Protein AF-A0A7Y3BZ49-F1 (afdb_monomer_lite)

Sequence (173 aa):
MALGVVAVLLSFAFDGHTVTEGTRLVTAIVAVVHVGAGAVWGGGLLMLVHVLWRRHRMAVPVRALQLAIRFSVVAATALVVAGVAGLVLSVIIIDSLSDLWSTPWGRLMLAKVGVVAAAGVAGAYNHSVLIPQMLAAPDDPDLSSVFRRAVTLEGVAMGAIVIITALLVASAS

Foldseek 3Di:
DVVVLVVVLVVLLPPDDPPDDPCSVVLSVLSSQLVVLLCLLLVLLVVLLVVLVVCVVVVHQDPSLVVLQVSLVSNLVSLVSNVVSLVVNVVVPDPDPVCLPPPPLNVLVVVLVVLSVVLSVLSCCCNPPLSVVCVVPVPDVVSSVVSSVSSVVSNVSSVVSVVSVVVSVVRVD

pLDDT: mean 79.8, std 12.43, range [43.09, 92.56]

Radius of gyration: 18.55 Å; chains: 1; bounding box: 47×33×51 Å

Secondary structure (DSSP, 8-state):
-HHHHHHHHHHTTS-TT--SSTTHHHHHHHHHHHHHHHHHHHHHHHHHHHHHHHHHHTT---THHHHHHHHHHHHHHHHHHHHHHHHHHHHHH-S-TTHHHHSHHHHHHHHHHHHHHHHHHHHHHIIIIIHHHHHH-TT-HHHHHHHHHHHHHHHHHHHHHHHHHHHHHHH--

Structure (mmCIF, N/CA/C/O backbone):
data_AF-A0A7Y3BZ49-F1
#
_entry.id   AF-A0A7Y3BZ49-F1
#
loop_
_atom_site.group_PDB
_atom_site.id
_atom_site.type_symbol
_atom_site.label_atom_id
_atom_site.label_alt_id
_atom_site.label_comp_id
_atom_site.label_asym_id
_atom_site.label_entity_id
_atom_site.label_seq_id
_atom_site.pdbx_PDB_ins_code
_atom_site.Cartn_x
_atom_site.Cartn_y
_atom_site.Cartn_z
_atom_site.occupancy
_atom_site.B_iso_or_equiv
_atom_site.auth_seq_id
_atom_site.auth_comp_id
_atom_site.auth_asym_id
_atom_site.auth_atom_id
_atom_site.pdbx_PDB_model_num
ATOM 1 N N . MET A 1 1 ? 12.227 -20.132 9.021 1.00 50.59 1 MET A N 1
ATOM 2 C CA . MET A 1 1 ? 11.498 -19.000 8.401 1.00 50.59 1 MET A CA 1
ATOM 3 C C . MET A 1 1 ? 9.984 -19.241 8.356 1.00 50.59 1 MET A C 1
ATOM 5 O O . MET A 1 1 ? 9.259 -18.402 8.864 1.00 50.59 1 MET A O 1
ATOM 9 N N . ALA A 1 2 ? 9.496 -20.395 7.870 1.00 48.97 2 ALA A N 1
ATOM 10 C CA . ALA A 1 2 ? 8.055 -20.716 7.825 1.00 48.97 2 ALA A CA 1
ATOM 11 C C . ALA A 1 2 ? 7.353 -20.751 9.201 1.00 48.97 2 ALA A C 1
ATOM 13 O O . ALA A 1 2 ? 6.243 -20.249 9.332 1.00 48.97 2 ALA A O 1
ATOM 14 N N . LEU A 1 3 ? 8.023 -21.256 10.244 1.00 43.09 3 LEU A N 1
ATOM 15 C CA . LEU A 1 3 ? 7.469 -21.309 11.607 1.00 43.09 3 LEU A CA 1
ATOM 16 C C . LEU A 1 3 ? 7.177 -19.923 12.205 1.00 43.09 3 LEU A C 1
ATOM 18 O O . LEU A 1 3 ? 6.215 -19.781 12.946 1.00 43.09 3 LEU A O 1
ATOM 22 N N . GLY A 1 4 ? 7.959 -18.896 11.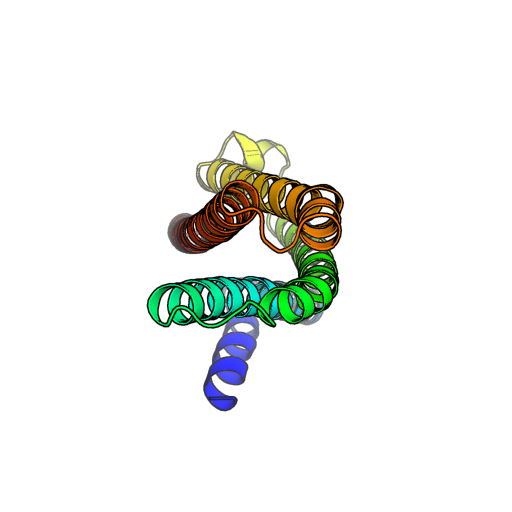852 1.00 48.62 4 GLY A N 1
ATOM 23 C CA . GLY A 1 4 ? 7.725 -17.523 12.315 1.00 48.62 4 GLY A CA 1
ATOM 24 C C . GLY A 1 4 ? 6.517 -16.874 11.638 1.00 48.62 4 GLY A C 1
ATOM 25 O O . GLY A 1 4 ? 5.737 -16.200 12.296 1.00 48.62 4 GLY A O 1
ATOM 26 N N . VAL A 1 5 ? 6.317 -17.140 10.342 1.00 58.59 5 VAL A N 1
ATOM 27 C CA . VAL A 1 5 ? 5.125 -16.690 9.602 1.00 58.59 5 VAL A CA 1
ATOM 28 C C . VAL A 1 5 ? 3.873 -17.361 10.162 1.00 58.59 5 VAL A C 1
ATOM 30 O O . VAL A 1 5 ? 2.890 -16.686 10.435 1.00 58.59 5 VAL A O 1
ATOM 33 N N . VAL A 1 6 ? 3.930 -18.672 10.407 1.00 58.66 6 VAL A N 1
ATOM 34 C CA . VAL A 1 6 ? 2.821 -19.416 11.020 1.00 58.66 6 VAL A CA 1
ATOM 35 C C . VAL A 1 6 ? 2.542 -18.922 12.440 1.00 58.66 6 VAL A C 1
ATOM 37 O O . VAL A 1 6 ? 1.386 -18.714 12.776 1.00 58.66 6 VAL A O 1
ATOM 40 N N . ALA A 1 7 ? 3.569 -18.658 13.253 1.00 56.75 7 ALA A N 1
ATOM 41 C CA . ALA A 1 7 ? 3.393 -18.137 14.609 1.00 56.75 7 ALA A CA 1
ATOM 42 C C . ALA A 1 7 ? 2.761 -16.733 14.635 1.00 56.75 7 ALA A C 1
ATOM 44 O O . ALA A 1 7 ? 1.869 -16.494 15.441 1.00 56.75 7 ALA A O 1
ATOM 45 N N . VAL A 1 8 ? 3.166 -15.831 13.730 1.00 63.84 8 VAL A N 1
ATOM 46 C CA . VAL A 1 8 ? 2.562 -14.491 13.596 1.00 63.84 8 VAL A CA 1
ATOM 47 C C . VAL A 1 8 ? 1.124 -14.578 13.085 1.00 63.84 8 VAL A C 1
ATOM 49 O O . VAL A 1 8 ? 0.255 -13.873 13.578 1.00 63.84 8 VAL A O 1
ATOM 52 N N . LEU A 1 9 ? 0.833 -15.456 12.123 1.00 62.28 9 LEU A N 1
ATOM 53 C CA . LEU A 1 9 ? -0.541 -15.650 11.649 1.00 62.28 9 LEU A CA 1
ATOM 54 C C . LEU A 1 9 ? -1.433 -16.270 12.733 1.00 62.28 9 LEU A C 1
ATOM 56 O O . LEU A 1 9 ? -2.586 -15.874 12.877 1.00 62.28 9 LEU A O 1
ATOM 60 N N . LEU A 1 10 ? -0.895 -17.201 13.526 1.00 57.34 10 LEU A N 1
ATOM 61 C CA . LEU A 1 10 ? -1.606 -17.806 14.648 1.00 57.34 10 LEU A CA 1
ATOM 62 C C . LEU A 1 10 ? -1.818 -16.822 15.799 1.00 57.34 10 LEU A C 1
ATOM 64 O O . LEU A 1 10 ? -2.861 -16.901 16.435 1.00 57.34 10 LEU A O 1
ATOM 68 N N . SER A 1 11 ? -0.910 -15.874 16.059 1.00 61.84 11 SER A N 1
ATOM 69 C CA . SER A 1 11 ? -1.094 -14.913 17.157 1.00 61.84 11 SER A CA 1
ATOM 70 C C . SER A 1 11 ? -2.335 -14.036 16.974 1.00 61.84 11 SER A C 1
ATOM 72 O O . SER A 1 11 ? -2.992 -13.717 17.958 1.00 61.84 11 SER A O 1
ATOM 74 N N . PHE A 1 12 ? -2.729 -13.728 15.731 1.00 56.91 12 PHE A N 1
ATOM 75 C CA . PHE A 1 12 ? -3.984 -13.016 15.442 1.00 56.91 12 PHE A CA 1
ATOM 76 C C . PHE A 1 12 ? -5.245 -13.839 15.748 1.00 56.91 12 PHE A C 1
ATOM 78 O O . PHE A 1 12 ? -6.303 -13.262 15.974 1.00 56.91 12 PHE A O 1
ATOM 85 N N . ALA A 1 13 ? -5.153 -15.172 15.807 1.00 56.03 13 ALA A N 1
ATOM 86 C CA . ALA A 1 13 ? -6.255 -16.013 16.281 1.00 56.03 13 ALA A CA 1
ATOM 87 C C . ALA A 1 13 ? -6.428 -15.956 17.814 1.00 56.03 13 ALA A C 1
ATOM 89 O O . ALA A 1 13 ? -7.475 -16.353 18.329 1.00 56.03 13 ALA A O 1
ATOM 90 N N . PHE A 1 14 ? -5.416 -15.465 18.540 1.00 53.38 14 PHE A N 1
ATOM 91 C CA . PHE A 1 14 ? -5.386 -15.401 20.004 1.00 53.38 14 PHE A CA 1
ATOM 92 C C . PHE A 1 14 ? -5.582 -13.989 20.576 1.00 53.38 14 PHE A C 1
ATOM 94 O O . PHE A 1 14 ? -5.568 -13.852 21.799 1.00 53.38 14 PHE A O 1
ATOM 101 N N . ASP A 1 15 ? -5.798 -12.962 19.745 1.00 55.88 15 ASP A N 1
ATOM 102 C CA . ASP A 1 15 ? -5.987 -11.592 20.233 1.00 55.88 15 ASP A CA 1
ATOM 103 C C . ASP A 1 15 ? -7.264 -11.476 21.098 1.00 55.88 15 ASP A C 1
ATOM 105 O O . ASP A 1 15 ? -8.341 -11.980 20.757 1.00 55.88 15 ASP A O 1
ATOM 109 N N . GLY A 1 16 ? -7.094 -10.929 22.302 1.00 44.03 16 GLY A N 1
ATOM 110 C CA . GLY A 1 16 ? -7.784 -11.366 23.524 1.00 44.03 16 GLY A CA 1
ATOM 111 C C . GLY A 1 16 ? -9.068 -10.635 23.928 1.00 44.03 16 GLY A C 1
ATOM 112 O O . GLY A 1 16 ? -9.487 -10.791 25.070 1.00 44.03 16 GLY A O 1
ATOM 113 N N . HIS A 1 17 ? -9.712 -9.859 23.051 1.00 45.97 17 HIS A N 1
ATOM 114 C CA . HIS A 1 17 ? -10.813 -8.960 23.458 1.00 45.97 17 HIS A CA 1
ATOM 115 C C . HIS A 1 17 ? -12.232 -9.354 22.994 1.00 45.97 17 HIS A C 1
ATOM 117 O O . HIS A 1 17 ? -13.193 -8.684 23.356 1.00 45.97 17 HIS A O 1
ATOM 123 N N . THR A 1 18 ? -12.420 -10.453 22.254 1.00 43.97 18 THR A N 1
ATOM 124 C CA . THR A 1 18 ? -13.740 -10.859 21.704 1.00 43.97 18 THR A CA 1
ATOM 125 C C . THR A 1 18 ? -14.224 -12.200 22.268 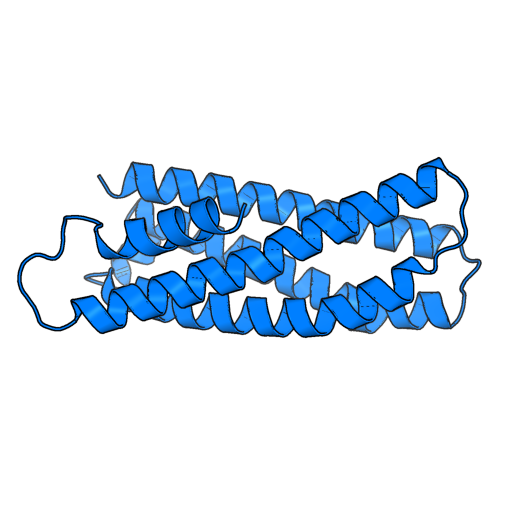1.00 43.97 18 THR A C 1
ATOM 127 O O . THR A 1 18 ? -14.396 -13.191 21.560 1.00 43.97 18 THR A O 1
ATOM 130 N N . VAL A 1 19 ? -14.401 -12.255 23.589 1.00 47.16 19 VAL A N 1
ATOM 131 C CA . VAL A 1 19 ? -14.590 -13.506 24.349 1.00 47.16 19 VAL A CA 1
ATOM 132 C C . VAL A 1 19 ? -16.002 -14.125 24.239 1.00 47.16 19 VAL A C 1
ATOM 134 O O . VAL A 1 19 ? -16.194 -15.211 24.776 1.00 47.16 19 VAL A O 1
ATOM 137 N N . THR A 1 20 ? -16.982 -13.560 23.514 1.00 44.78 20 THR A N 1
ATOM 138 C CA . THR A 1 20 ? -18.381 -14.036 23.676 1.00 44.78 20 THR A CA 1
ATOM 139 C C . THR A 1 20 ? -19.297 -14.284 22.469 1.00 44.78 20 THR A C 1
ATOM 141 O O . THR A 1 20 ? -20.382 -14.790 22.726 1.00 44.78 20 THR A O 1
ATOM 144 N N . GLU A 1 21 ? -18.939 -14.101 21.189 1.00 44.09 21 GLU A N 1
ATOM 145 C CA . GLU A 1 21 ? -19.872 -14.453 20.085 1.00 44.09 21 GLU A CA 1
ATOM 146 C C . GLU A 1 21 ? -19.213 -15.144 18.873 1.00 44.09 21 GLU A C 1
ATOM 148 O O . GLU A 1 21 ? -18.027 -14.970 18.596 1.00 44.09 21 GLU A O 1
ATOM 153 N N . GLY A 1 22 ? -19.985 -15.981 18.162 1.00 52.53 22 GLY A N 1
ATOM 154 C CA . GLY A 1 22 ? -19.567 -16.980 17.154 1.00 52.53 22 GLY A CA 1
ATOM 155 C C . GLY A 1 22 ? -18.796 -16.487 15.916 1.00 52.53 22 GLY A C 1
ATOM 156 O O . GLY A 1 22 ? -18.501 -17.274 15.018 1.00 52.53 22 GLY A O 1
ATOM 157 N N . THR A 1 23 ? -18.414 -15.216 15.868 1.00 62.31 23 THR A N 1
ATOM 158 C CA . THR A 1 23 ? -17.711 -14.544 14.765 1.00 62.31 23 THR A CA 1
ATOM 159 C C . THR A 1 23 ? -16.195 -14.807 14.757 1.00 62.31 23 THR A C 1
ATOM 161 O O . THR A 1 23 ? -15.522 -14.502 13.773 1.00 62.31 23 THR A O 1
ATOM 164 N N . ARG A 1 24 ? -15.636 -15.420 15.816 1.00 70.81 24 ARG A N 1
ATOM 165 C CA . ARG A 1 24 ? -14.180 -15.567 16.042 1.00 70.81 24 ARG A CA 1
ATOM 166 C C . ARG A 1 24 ? -13.429 -16.253 14.896 1.00 70.81 24 ARG A C 1
ATOM 168 O O . ARG A 1 24 ? -12.363 -15.789 14.502 1.00 70.81 24 ARG A O 1
ATOM 175 N N . LEU A 1 25 ? -13.984 -17.332 14.338 1.00 76.56 25 LEU A N 1
ATOM 176 C CA . LEU A 1 25 ? -13.338 -18.066 13.245 1.00 76.56 25 LEU A CA 1
ATOM 177 C C . LEU A 1 25 ? -13.321 -17.248 11.948 1.00 76.56 25 LEU A C 1
ATOM 179 O O . LEU A 1 25 ? -12.305 -17.214 11.261 1.00 76.56 25 LEU A O 1
ATOM 183 N N . VAL A 1 26 ? -14.422 -16.557 11.636 1.00 78.31 26 VAL A N 1
ATOM 184 C CA . VAL A 1 26 ? -14.522 -15.715 10.437 1.00 78.31 26 VAL A CA 1
ATOM 185 C C . VAL A 1 26 ? -13.554 -14.542 10.544 1.00 78.31 26 VAL A C 1
ATOM 187 O O . VAL A 1 26 ? -12.734 -14.356 9.649 1.00 78.31 26 VAL A O 1
ATOM 190 N N . THR A 1 27 ? -13.572 -13.806 11.657 1.00 80.75 27 THR A N 1
ATOM 191 C CA . THR A 1 27 ? -12.661 -12.675 11.879 1.00 80.75 27 THR A CA 1
ATOM 192 C C . THR A 1 27 ? -11.197 -13.115 11.835 1.00 80.75 27 THR A C 1
ATOM 194 O O . THR A 1 27 ? -10.391 -12.467 11.171 1.00 80.75 27 THR A O 1
ATOM 197 N N . ALA A 1 28 ? -10.849 -14.250 12.455 1.00 80.38 28 ALA A N 1
ATOM 198 C CA . ALA A 1 28 ? -9.488 -14.789 12.419 1.00 80.38 28 ALA A CA 1
ATOM 199 C C . ALA A 1 28 ? -9.046 -15.170 10.997 1.00 80.38 28 ALA A C 1
ATOM 201 O O . ALA A 1 28 ? -7.942 -14.821 10.582 1.00 80.38 28 ALA A O 1
ATOM 202 N N . ILE A 1 29 ? -9.907 -15.839 10.220 1.00 84.69 29 ILE A N 1
ATOM 203 C CA . ILE A 1 29 ? -9.610 -16.183 8.822 1.00 84.69 29 ILE A CA 1
ATOM 204 C C . ILE A 1 29 ? -9.404 -14.914 7.994 1.00 84.69 29 ILE A C 1
ATOM 206 O O . ILE A 1 29 ? -8.420 -14.818 7.262 1.00 84.69 29 ILE A O 1
ATOM 210 N N . VAL A 1 30 ? -10.288 -13.921 8.123 1.00 85.69 30 VAL A N 1
ATOM 211 C CA . VAL A 1 30 ? -10.173 -12.656 7.383 1.00 85.69 30 VAL A CA 1
ATOM 212 C C . VAL A 1 30 ? -8.899 -11.903 7.785 1.00 85.69 30 VAL A C 1
ATOM 214 O O . VAL A 1 30 ? -8.208 -11.379 6.912 1.00 85.69 30 VAL A O 1
ATOM 217 N N . ALA A 1 31 ? -8.524 -11.907 9.067 1.00 85.19 31 ALA A N 1
ATOM 218 C CA . ALA A 1 31 ? -7.267 -11.333 9.547 1.00 85.19 31 ALA A CA 1
ATOM 219 C C . ALA A 1 31 ? -6.043 -12.033 8.941 1.00 85.19 31 ALA A C 1
ATOM 221 O O . ALA A 1 31 ? -5.152 -11.369 8.408 1.00 85.19 31 ALA A O 1
ATOM 222 N N . VAL A 1 32 ? -6.024 -13.368 8.940 1.00 85.44 32 VAL A N 1
ATOM 223 C CA . VAL A 1 32 ? -4.957 -14.161 8.310 1.00 85.44 32 VAL A CA 1
ATOM 224 C C . VAL A 1 32 ? -4.865 -13.868 6.812 1.00 85.44 32 VAL A C 1
ATOM 226 O O . VAL A 1 32 ? -3.763 -13.685 6.296 1.00 85.44 32 VAL A O 1
ATOM 229 N N . VAL A 1 33 ? -5.999 -13.768 6.114 1.00 88.44 33 VAL A N 1
ATOM 230 C CA . VAL A 1 33 ? -6.046 -13.410 4.688 1.00 88.44 33 VAL A CA 1
ATOM 231 C C . VAL A 1 33 ? -5.511 -11.995 4.457 1.00 88.44 33 VAL A C 1
ATOM 233 O O . VAL A 1 33 ? -4.679 -11.807 3.571 1.00 88.44 33 VAL A O 1
ATOM 236 N N . HIS A 1 34 ? -5.926 -11.013 5.262 1.00 88.38 34 HIS A N 1
ATOM 237 C CA . HIS A 1 34 ? -5.451 -9.631 5.166 1.00 88.38 34 HIS A CA 1
ATOM 238 C C . HIS A 1 34 ? -3.931 -9.544 5.345 1.00 88.38 34 HIS A C 1
ATOM 240 O O . HIS A 1 34 ? -3.234 -8.977 4.502 1.00 88.38 34 HIS A O 1
ATOM 246 N N . VAL A 1 35 ? -3.409 -10.141 6.420 1.00 86.69 35 VAL A N 1
ATOM 247 C CA . VAL A 1 35 ? -1.977 -10.119 6.747 1.00 86.69 35 VAL A CA 1
ATOM 248 C C . VAL A 1 35 ? -1.170 -10.917 5.726 1.00 86.69 35 VAL A C 1
ATOM 250 O O . VAL A 1 35 ? -0.132 -10.446 5.269 1.00 86.69 35 VAL A O 1
ATOM 253 N N . GLY A 1 36 ? -1.649 -12.094 5.320 1.00 88.12 36 GLY A N 1
ATOM 254 C CA . GLY A 1 36 ? -0.998 -12.926 4.311 1.00 88.12 36 GLY A CA 1
ATOM 255 C C . GLY A 1 36 ? -0.902 -12.224 2.956 1.00 88.12 36 GLY A C 1
ATOM 256 O O . GLY A 1 36 ? 0.176 -12.165 2.365 1.00 88.12 36 GLY A O 1
ATOM 257 N N . ALA A 1 37 ? -1.997 -11.620 2.491 1.00 89.38 37 ALA A N 1
ATOM 258 C CA . ALA A 1 37 ? -2.005 -10.837 1.260 1.00 89.38 37 ALA A CA 1
ATOM 259 C C . ALA A 1 37 ? -1.106 -9.591 1.372 1.00 89.38 37 ALA A C 1
ATOM 261 O O . ALA A 1 37 ? -0.301 -9.326 0.478 1.00 89.38 37 ALA A O 1
ATOM 262 N N . GLY A 1 38 ? -1.155 -8.886 2.507 1.00 87.19 38 GLY A N 1
ATOM 263 C CA . GLY A 1 38 ? -0.259 -7.768 2.802 1.00 87.19 38 GLY A CA 1
ATOM 264 C C . GLY A 1 38 ? 1.221 -8.168 2.787 1.00 87.19 38 GLY A C 1
ATOM 265 O O . GLY A 1 38 ? 2.047 -7.435 2.247 1.00 87.19 38 GLY A O 1
ATOM 266 N N . ALA A 1 39 ? 1.563 -9.353 3.298 1.00 88.38 39 ALA A N 1
ATOM 267 C CA . ALA A 1 39 ? 2.925 -9.881 3.288 1.00 88.38 39 ALA A CA 1
ATOM 268 C C . ALA A 1 39 ? 3.408 -10.234 1.873 1.00 88.38 39 ALA A C 1
ATOM 270 O O . ALA A 1 39 ? 4.556 -9.944 1.534 1.00 88.38 39 ALA A O 1
ATOM 271 N N . VAL A 1 40 ? 2.547 -10.815 1.030 1.00 90.12 40 VAL A N 1
ATOM 272 C CA . VAL A 1 40 ? 2.865 -11.087 -0.384 1.00 90.12 40 VAL A CA 1
ATOM 273 C C . VAL A 1 40 ? 3.122 -9.782 -1.137 1.00 90.12 40 VAL A C 1
ATOM 275 O O . VAL A 1 40 ? 4.134 -9.658 -1.831 1.00 90.12 40 VAL A O 1
ATOM 278 N N . TRP A 1 41 ? 2.238 -8.796 -0.968 1.00 90.00 41 TRP A N 1
ATOM 279 C CA . TRP A 1 41 ? 2.367 -7.486 -1.599 1.00 90.00 41 TRP A CA 1
ATOM 280 C C . TRP A 1 41 ? 3.620 -6.738 -1.116 1.00 90.00 41 TRP A C 1
ATOM 282 O O . TRP A 1 41 ? 4.472 -6.362 -1.922 1.00 90.00 41 TRP A O 1
ATOM 292 N N . GLY A 1 42 ? 3.786 -6.579 0.199 1.00 86.56 42 GLY A N 1
ATOM 293 C CA . GLY A 1 42 ? 4.904 -5.839 0.780 1.00 86.56 42 GLY A CA 1
ATOM 294 C C . GLY A 1 42 ? 6.252 -6.528 0.610 1.00 86.56 42 GLY A C 1
ATOM 295 O O . GLY A 1 42 ? 7.223 -5.890 0.205 1.00 86.56 42 GLY A O 1
ATOM 296 N N . GLY A 1 43 ? 6.320 -7.839 0.844 1.00 86.44 43 GLY A N 1
ATOM 297 C CA . GLY A 1 43 ? 7.550 -8.612 0.688 1.00 86.44 43 GLY A CA 1
ATOM 298 C C . GLY A 1 43 ? 8.059 -8.606 -0.751 1.00 86.44 43 GLY A C 1
ATOM 299 O O . GLY A 1 43 ? 9.250 -8.399 -0.989 1.00 86.44 43 GLY A O 1
ATOM 300 N N . GLY A 1 44 ? 7.164 -8.767 -1.727 1.00 86.62 44 GLY A N 1
ATOM 301 C CA . GLY A 1 44 ? 7.556 -8.727 -3.130 1.00 86.62 44 GLY A CA 1
ATOM 302 C C . GLY A 1 44 ? 7.951 -7.328 -3.616 1.00 86.62 44 GLY A C 1
ATOM 303 O O . GLY A 1 44 ? 8.892 -7.209 -4.401 1.00 86.62 44 GLY A O 1
ATOM 304 N N . LEU A 1 45 ? 7.329 -6.264 -3.094 1.00 85.69 45 LEU A N 1
ATOM 305 C CA . LEU A 1 45 ? 7.731 -4.889 -3.399 1.00 85.69 45 LEU A CA 1
ATOM 306 C C . LEU A 1 45 ? 9.133 -4.582 -2.854 1.00 85.69 45 LEU A C 1
ATOM 308 O O . LEU A 1 45 ? 9.983 -4.069 -3.580 1.00 85.69 45 LEU A O 1
ATOM 312 N N . LEU A 1 46 ? 9.414 -4.963 -1.604 1.00 86.38 46 LEU A N 1
ATOM 313 C CA . LEU A 1 46 ? 10.743 -4.814 -1.000 1.00 86.38 46 LEU A CA 1
ATOM 314 C C . LEU A 1 46 ? 11.810 -5.613 -1.761 1.00 86.38 46 LEU A C 1
ATOM 316 O O . LEU A 1 46 ? 12.907 -5.110 -2.010 1.00 86.38 46 LEU A O 1
ATOM 320 N N . MET A 1 47 ? 11.478 -6.836 -2.182 1.00 85.75 47 MET A N 1
ATOM 321 C CA . MET A 1 47 ? 12.334 -7.659 -3.040 1.00 85.75 47 MET A CA 1
ATOM 322 C C . MET A 1 47 ? 12.613 -6.960 -4.379 1.00 85.75 47 MET A C 1
ATOM 324 O O . MET A 1 47 ? 13.763 -6.923 -4.822 1.00 85.75 47 MET A O 1
ATOM 328 N N . LEU A 1 48 ? 11.595 -6.368 -5.013 1.00 84.31 48 LEU A N 1
ATOM 329 C CA . LEU A 1 48 ? 11.741 -5.648 -6.277 1.00 84.31 48 LEU A CA 1
ATOM 330 C C . LEU A 1 48 ? 12.646 -4.418 -6.124 1.00 84.31 48 LEU A C 1
ATOM 332 O O . LEU A 1 48 ? 13.593 -4.267 -6.900 1.00 84.31 48 LEU A O 1
ATOM 336 N N . VAL A 1 49 ? 12.419 -3.593 -5.094 1.00 85.62 49 VAL A N 1
ATOM 337 C CA . VAL A 1 49 ? 13.289 -2.457 -4.739 1.00 85.62 49 VAL A CA 1
ATOM 338 C C . VAL A 1 49 ? 14.732 -2.939 -4.576 1.00 85.62 49 VAL A C 1
ATOM 340 O O . VAL A 1 49 ? 15.643 -2.402 -5.210 1.00 85.62 49 VAL A O 1
ATOM 343 N N . HIS A 1 50 ? 14.950 -3.988 -3.779 1.00 86.31 50 HIS A N 1
ATOM 344 C CA . HIS A 1 50 ? 16.280 -4.528 -3.510 1.00 86.31 50 HIS A CA 1
ATOM 345 C C . HIS A 1 50 ? 16.988 -5.005 -4.787 1.00 86.31 50 HIS A C 1
ATOM 347 O O . HIS A 1 50 ? 18.144 -4.648 -5.032 1.00 86.31 50 HIS A O 1
ATOM 353 N N . VAL A 1 51 ? 16.301 -5.781 -5.631 1.00 84.31 51 VAL A N 1
ATOM 354 C CA . VAL A 1 51 ? 16.862 -6.307 -6.884 1.00 84.31 51 VAL A CA 1
ATOM 355 C C . VAL A 1 51 ? 17.200 -5.179 -7.858 1.00 84.31 51 VAL A C 1
ATOM 357 O O . VAL A 1 51 ? 18.295 -5.191 -8.424 1.00 84.31 51 VAL A O 1
ATOM 360 N N . LEU A 1 52 ? 16.312 -4.194 -8.035 1.00 81.75 52 LEU A N 1
ATOM 361 C CA . LEU A 1 52 ? 16.547 -3.055 -8.929 1.00 81.75 52 LEU A CA 1
ATOM 362 C C . LEU A 1 52 ? 17.763 -2.236 -8.487 1.00 81.75 52 LEU A C 1
ATOM 364 O O . LEU A 1 52 ? 18.647 -1.955 -9.297 1.00 81.75 52 LEU A O 1
ATOM 368 N N . TRP A 1 53 ? 17.855 -1.913 -7.196 1.00 83.94 53 TRP A N 1
ATOM 369 C CA . TRP A 1 53 ? 18.988 -1.171 -6.644 1.00 83.94 53 TRP A CA 1
ATOM 370 C C . TRP A 1 53 ? 20.303 -1.945 -6.750 1.00 83.94 53 TRP A C 1
ATOM 372 O O . TRP A 1 53 ? 21.326 -1.380 -7.142 1.00 83.94 53 TRP A O 1
ATOM 382 N N . ARG A 1 54 ? 20.289 -3.250 -6.456 1.00 84.88 54 ARG A N 1
ATOM 383 C CA . ARG A 1 54 ? 21.481 -4.101 -6.549 1.00 84.88 54 ARG A CA 1
ATOM 384 C C . ARG A 1 54 ? 21.987 -4.230 -7.989 1.00 84.88 54 ARG A C 1
ATOM 386 O O . ARG A 1 54 ? 23.192 -4.177 -8.214 1.00 84.88 54 ARG A O 1
ATOM 393 N N . ARG A 1 55 ? 21.088 -4.391 -8.967 1.00 80.75 55 ARG A N 1
ATOM 394 C CA . ARG A 1 55 ? 21.447 -4.492 -10.395 1.00 80.75 55 ARG A CA 1
ATOM 395 C C . ARG A 1 55 ? 21.970 -3.173 -10.951 1.00 80.75 55 ARG A C 1
ATOM 397 O O . ARG A 1 55 ? 22.963 -3.199 -11.670 1.00 80.75 55 ARG A O 1
ATOM 404 N N . HIS A 1 56 ? 21.365 -2.050 -10.558 1.00 79.50 56 HIS A N 1
ATOM 405 C CA . HIS A 1 56 ? 21.838 -0.717 -10.930 1.00 79.50 56 HIS A CA 1
ATOM 406 C C . HIS A 1 56 ? 23.274 -0.471 -10.447 1.00 79.50 56 HIS A C 1
ATOM 408 O O . HIS A 1 56 ? 24.121 -0.070 -11.237 1.00 79.50 56 HIS A O 1
ATOM 414 N N . ARG A 1 57 ? 23.584 -0.811 -9.185 1.00 82.88 57 ARG A N 1
ATOM 415 C CA . ARG A 1 57 ? 24.951 -0.694 -8.640 1.00 82.88 57 ARG A CA 1
ATOM 416 C C . ARG A 1 57 ? 25.981 -1.579 -9.346 1.00 82.88 57 ARG A C 1
ATOM 418 O O . ARG A 1 57 ? 27.157 -1.249 -9.328 1.00 82.88 57 ARG A O 1
ATOM 425 N N . MET A 1 58 ? 25.555 -2.697 -9.933 1.00 81.75 58 MET A N 1
ATOM 426 C CA . MET A 1 58 ? 26.435 -3.627 -10.650 1.00 81.75 58 MET A CA 1
ATOM 427 C C . MET A 1 58 ? 26.469 -3.401 -12.170 1.00 81.75 58 MET A C 1
ATOM 429 O O . MET A 1 58 ? 27.072 -4.209 -12.867 1.00 81.75 58 MET A O 1
ATOM 433 N N . ALA A 1 59 ? 25.811 -2.356 -12.692 1.00 76.56 59 ALA A N 1
ATOM 434 C CA . ALA A 1 59 ? 25.713 -2.062 -14.128 1.00 76.56 59 ALA A CA 1
ATOM 435 C C . ALA A 1 59 ? 25.242 -3.257 -14.994 1.00 76.56 59 ALA A C 1
ATOM 437 O O . ALA A 1 59 ? 25.624 -3.391 -16.154 1.00 76.56 59 ALA A O 1
ATOM 438 N N . VAL A 1 60 ? 24.408 -4.148 -14.436 1.00 69.00 60 VAL A N 1
ATOM 439 C CA . VAL A 1 60 ? 23.906 -5.332 -15.155 1.00 69.00 60 VAL A CA 1
ATOM 440 C C . VAL A 1 60 ? 22.579 -5.004 -15.853 1.00 69.00 60 VAL A C 1
ATOM 442 O O . VAL A 1 60 ? 21.648 -4.577 -15.159 1.00 69.00 60 VAL A O 1
ATOM 445 N N . PRO A 1 61 ? 22.436 -5.268 -17.170 1.00 61.06 61 PRO A N 1
ATOM 446 C CA . PRO A 1 61 ? 21.209 -4.990 -17.914 1.00 61.06 61 PRO A CA 1
ATOM 447 C C . PRO A 1 61 ? 19.983 -5.736 -17.362 1.00 61.06 61 PRO A C 1
ATOM 449 O O . PRO A 1 61 ? 20.051 -6.842 -16.808 1.00 61.06 61 PRO A O 1
ATOM 452 N N . VAL A 1 62 ? 18.829 -5.078 -17.470 1.00 59.69 62 VAL A N 1
ATOM 453 C CA . VAL A 1 62 ? 17.668 -5.286 -16.601 1.00 59.69 62 VAL A CA 1
ATOM 454 C C . VAL A 1 62 ? 16.764 -6.421 -17.104 1.00 59.69 62 VAL A C 1
ATOM 456 O O . VAL A 1 62 ? 15.706 -6.198 -17.676 1.00 59.69 62 VAL A O 1
ATOM 459 N N . ARG A 1 63 ? 17.088 -7.675 -16.756 1.00 65.50 63 ARG A N 1
ATOM 460 C CA . ARG A 1 63 ? 16.073 -8.760 -16.720 1.00 65.50 63 ARG A CA 1
ATOM 461 C C . ARG A 1 63 ? 15.023 -8.563 -15.610 1.00 65.50 63 ARG A C 1
ATOM 463 O O . ARG A 1 63 ? 14.039 -9.296 -15.550 1.00 65.50 63 ARG A O 1
ATOM 470 N N . ALA A 1 64 ? 15.214 -7.580 -14.724 1.00 64.38 64 ALA A N 1
ATOM 471 C CA . ALA A 1 64 ? 14.291 -7.280 -13.629 1.00 64.38 64 ALA A CA 1
ATOM 472 C C . ALA A 1 64 ? 12.943 -6.710 -14.105 1.00 64.38 64 ALA A C 1
ATOM 474 O O . ALA A 1 64 ? 11.977 -6.787 -13.356 1.00 64.38 64 ALA A O 1
ATOM 475 N N . LEU A 1 65 ? 12.850 -6.212 -15.344 1.00 66.62 65 LEU A N 1
ATOM 476 C CA . LEU A 1 65 ? 11.597 -5.718 -15.919 1.00 66.62 65 LEU A CA 1
ATOM 477 C C . LEU A 1 65 ? 10.578 -6.853 -16.094 1.00 66.62 65 LEU A C 1
ATOM 479 O O . LEU A 1 65 ? 9.429 -6.720 -15.693 1.00 66.62 65 LEU A O 1
ATOM 483 N N . GLN A 1 66 ? 11.009 -8.019 -16.588 1.00 72.38 66 GLN A N 1
ATOM 484 C CA . GLN A 1 66 ? 10.133 -9.195 -16.688 1.00 72.38 66 GLN A CA 1
ATOM 485 C C . GLN A 1 66 ? 9.680 -9.702 -15.313 1.00 72.38 66 GLN A C 1
ATOM 487 O O . GLN A 1 66 ? 8.543 -10.150 -15.161 1.00 72.38 66 GLN A O 1
ATOM 492 N N . LEU A 1 67 ? 10.554 -9.617 -14.304 1.00 72.94 67 LEU A N 1
ATOM 493 C CA . LEU A 1 67 ? 10.193 -9.943 -12.925 1.00 72.94 67 LEU A CA 1
ATOM 494 C C . LEU A 1 67 ? 9.175 -8.938 -12.370 1.00 72.94 67 LEU A C 1
ATOM 496 O O . LEU A 1 67 ? 8.202 -9.360 -11.753 1.00 72.94 67 LEU A O 1
ATOM 500 N N . ALA A 1 68 ? 9.365 -7.643 -12.637 1.00 73.00 68 ALA A N 1
ATOM 501 C CA . ALA A 1 68 ? 8.435 -6.587 -12.251 1.00 73.00 68 ALA A CA 1
ATOM 502 C C . ALA A 1 68 ? 7.047 -6.807 -12.867 1.00 73.00 68 ALA A C 1
ATOM 504 O O . ALA A 1 68 ? 6.060 -6.757 -12.146 1.00 73.00 68 ALA A O 1
ATOM 505 N N . ILE A 1 69 ? 6.968 -7.154 -14.158 1.00 73.06 69 ILE A N 1
ATOM 506 C CA . ILE A 1 69 ? 5.701 -7.444 -14.854 1.00 73.06 69 ILE A CA 1
ATOM 507 C C . ILE A 1 69 ? 4.943 -8.588 -14.178 1.00 73.06 69 ILE A C 1
ATOM 509 O O . ILE A 1 69 ? 3.763 -8.451 -13.856 1.00 73.06 69 ILE A O 1
ATOM 513 N N . ARG A 1 70 ? 5.617 -9.723 -13.947 1.00 81.69 70 ARG A N 1
ATOM 514 C CA . ARG A 1 70 ? 4.992 -10.894 -13.310 1.00 81.69 70 ARG A CA 1
ATOM 515 C C . ARG A 1 70 ? 4.571 -10.588 -11.878 1.00 81.69 70 ARG A C 1
ATOM 517 O O . ARG A 1 70 ? 3.499 -11.005 -11.449 1.00 81.69 70 ARG A O 1
ATOM 524 N N . PHE A 1 71 ? 5.408 -9.852 -11.152 1.00 82.62 71 PHE A N 1
ATOM 525 C CA . PHE A 1 71 ? 5.108 -9.452 -9.790 1.00 82.62 71 PHE A CA 1
ATOM 526 C C . PHE A 1 71 ? 3.931 -8.472 -9.721 1.00 82.62 71 PHE A C 1
ATOM 528 O O . PHE A 1 71 ? 3.101 -8.640 -8.839 1.00 82.62 71 PHE A O 1
ATOM 535 N N . SER A 1 72 ? 3.786 -7.522 -10.653 1.00 79.75 72 SER A N 1
ATOM 536 C CA . SER A 1 72 ? 2.684 -6.546 -10.648 1.00 79.75 72 SER A CA 1
ATOM 537 C C . SER A 1 72 ? 1.300 -7.197 -10.623 1.00 79.75 72 SER A C 1
ATOM 539 O O . SER A 1 72 ? 0.430 -6.714 -9.907 1.00 79.75 72 SER A O 1
ATOM 541 N N . VAL A 1 73 ? 1.090 -8.308 -11.337 1.00 83.19 73 VAL A N 1
ATOM 542 C CA . VAL A 1 73 ? -0.205 -9.021 -11.326 1.00 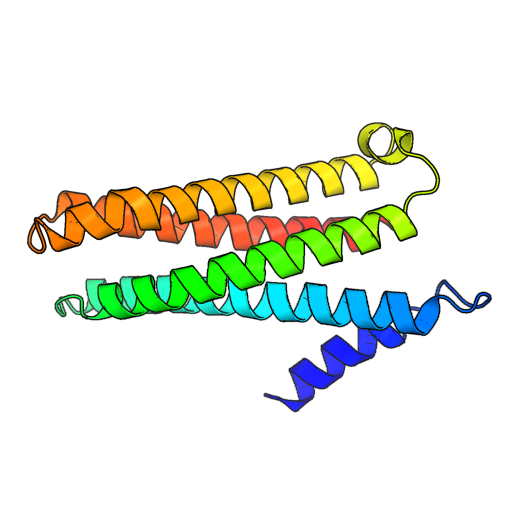83.19 73 VAL A CA 1
ATOM 543 C C . VAL A 1 73 ? -0.480 -9.651 -9.957 1.00 83.19 73 VAL A C 1
ATOM 545 O O . VAL A 1 73 ? -1.579 -9.522 -9.411 1.00 83.19 73 VAL A O 1
ATOM 548 N N . VAL A 1 74 ? 0.533 -10.297 -9.371 1.00 87.38 74 VAL A N 1
ATOM 549 C CA . VAL A 1 74 ? 0.443 -10.892 -8.027 1.00 87.38 74 VAL A CA 1
ATOM 550 C C . VAL A 1 74 ? 0.236 -9.803 -6.975 1.00 87.38 74 VAL A C 1
ATOM 552 O O . VAL A 1 74 ? -0.620 -9.943 -6.108 1.00 87.38 74 VAL A O 1
ATOM 555 N N . ALA A 1 75 ? 0.973 -8.700 -7.085 1.00 85.06 75 ALA A N 1
ATOM 556 C CA . ALA A 1 75 ? 0.891 -7.538 -6.216 1.00 85.06 75 ALA A CA 1
ATOM 557 C C . ALA A 1 75 ? -0.492 -6.882 -6.274 1.00 85.06 75 ALA A C 1
ATOM 559 O O . ALA A 1 75 ? -1.062 -6.605 -5.227 1.00 85.06 75 ALA A O 1
ATOM 560 N N . ALA A 1 76 ? -1.053 -6.686 -7.471 1.00 85.06 76 ALA A N 1
ATOM 561 C CA . ALA A 1 76 ? -2.390 -6.127 -7.649 1.00 85.06 76 ALA A CA 1
ATOM 562 C C . ALA A 1 76 ? -3.463 -7.037 -7.037 1.00 85.06 76 ALA A C 1
ATOM 564 O O . ALA A 1 76 ? -4.319 -6.570 -6.290 1.00 85.06 76 ALA A O 1
ATOM 565 N N . THR A 1 77 ? -3.374 -8.346 -7.285 1.00 88.69 77 THR A N 1
ATOM 566 C CA . THR A 1 77 ? -4.305 -9.324 -6.702 1.00 88.69 77 THR A CA 1
ATOM 567 C C . THR A 1 77 ? -4.205 -9.332 -5.176 1.00 88.69 77 THR A C 1
ATOM 569 O O . THR A 1 77 ? -5.218 -9.255 -4.485 1.00 88.69 77 THR A O 1
ATOM 572 N N . ALA A 1 78 ? -2.984 -9.363 -4.636 1.00 90.75 78 ALA A N 1
ATOM 573 C CA . ALA A 1 78 ? -2.735 -9.322 -3.200 1.00 90.75 78 ALA A CA 1
ATOM 574 C C . ALA A 1 78 ? -3.234 -8.014 -2.565 1.00 90.75 78 ALA A C 1
ATOM 576 O O . ALA A 1 78 ? -3.843 -8.047 -1.501 1.00 90.75 78 ALA A O 1
ATOM 577 N N . LEU A 1 79 ? -3.046 -6.874 -3.233 1.00 89.00 79 LEU A N 1
ATOM 578 C CA . LEU A 1 79 ? -3.545 -5.578 -2.781 1.00 89.00 79 LEU A CA 1
ATOM 579 C C . LEU A 1 79 ? -5.076 -5.553 -2.706 1.00 89.00 79 LEU A C 1
ATOM 581 O O . LEU A 1 79 ? -5.625 -5.086 -1.711 1.00 89.00 79 LEU A O 1
ATOM 585 N N . VAL A 1 80 ? -5.767 -6.094 -3.716 1.00 90.50 80 VAL A N 1
ATOM 586 C CA . VAL A 1 80 ? -7.236 -6.198 -3.721 1.00 90.50 80 VAL A CA 1
ATOM 587 C C . VAL A 1 80 ? -7.719 -7.104 -2.590 1.00 90.50 80 VAL A C 1
ATOM 589 O O . VAL A 1 80 ? -8.596 -6.707 -1.826 1.00 90.50 80 VAL A O 1
ATOM 592 N N . VAL A 1 81 ? -7.121 -8.289 -2.432 1.00 92.12 81 VAL A N 1
ATOM 593 C CA . VAL A 1 81 ? -7.476 -9.229 -1.355 1.00 92.12 81 VAL A CA 1
ATOM 594 C C . VAL A 1 81 ? -7.243 -8.599 0.020 1.00 92.12 81 VAL A C 1
ATOM 596 O O . VAL A 1 81 ? -8.125 -8.657 0.877 1.00 92.12 81 VAL A O 1
ATOM 599 N N . ALA A 1 82 ? -6.097 -7.945 0.224 1.00 90.12 82 ALA A N 1
ATOM 600 C CA . ALA A 1 82 ? -5.795 -7.231 1.459 1.00 90.12 82 ALA A CA 1
ATOM 601 C C . ALA A 1 82 ? -6.790 -6.089 1.705 1.00 90.12 82 ALA A C 1
ATOM 603 O O . ALA A 1 82 ? -7.278 -5.944 2.823 1.00 90.12 82 ALA A O 1
ATOM 604 N N . GLY A 1 83 ? -7.129 -5.306 0.679 1.00 88.19 83 GLY A N 1
ATOM 605 C CA . GLY A 1 83 ? -8.087 -4.207 0.775 1.00 88.19 83 GLY A CA 1
ATOM 606 C C . GLY A 1 83 ? -9.481 -4.678 1.185 1.00 88.19 83 GLY A C 1
ATOM 607 O O . GLY A 1 83 ? -10.043 -4.156 2.145 1.00 88.19 83 GLY A O 1
ATOM 608 N N . VAL A 1 84 ? -10.009 -5.713 0.524 1.00 90.25 84 VAL A N 1
ATOM 609 C CA . VAL A 1 84 ? -11.325 -6.290 0.846 1.00 90.25 84 VAL A CA 1
ATOM 610 C C . VAL A 1 84 ? -11.333 -6.880 2.254 1.00 90.25 84 VAL A C 1
ATOM 612 O O . VAL A 1 84 ? -12.221 -6.567 3.043 1.00 90.25 84 VAL A O 1
ATOM 615 N N . ALA A 1 85 ? -10.325 -7.681 2.608 1.00 87.75 85 ALA A N 1
ATOM 616 C CA . ALA A 1 85 ? -10.232 -8.261 3.945 1.00 87.75 85 ALA A CA 1
ATOM 617 C C . ALA A 1 85 ? -10.098 -7.176 5.033 1.00 87.75 85 ALA A C 1
ATOM 619 O O . ALA A 1 85 ? -10.744 -7.257 6.073 1.00 87.75 85 ALA A O 1
ATOM 620 N N . GLY A 1 86 ? -9.324 -6.118 4.773 1.00 86.31 86 GLY A N 1
ATOM 621 C CA . GLY A 1 86 ? -9.160 -4.985 5.687 1.00 86.31 86 GLY A CA 1
ATOM 622 C C . GLY A 1 86 ? -10.435 -4.159 5.864 1.00 86.31 86 GLY A C 1
ATOM 623 O O . GLY A 1 86 ? -10.714 -3.694 6.970 1.00 86.31 86 GLY A O 1
ATOM 624 N N . LEU A 1 87 ? -11.237 -4.017 4.805 1.00 87.06 87 LEU A N 1
ATOM 625 C CA . LEU A 1 87 ? -12.551 -3.382 4.880 1.00 87.06 87 LEU A CA 1
ATOM 626 C C . LEU A 1 87 ? -13.507 -4.202 5.750 1.00 87.06 87 LEU A C 1
ATOM 628 O O . LEU A 1 87 ? -14.140 -3.645 6.641 1.00 87.06 87 LEU A O 1
ATOM 632 N N . VAL A 1 88 ? -13.565 -5.520 5.537 1.00 86.44 88 VAL A N 1
ATOM 633 C CA . VAL A 1 88 ? -14.394 -6.425 6.348 1.00 86.44 88 VAL A CA 1
ATOM 634 C C . VAL A 1 88 ? -14.000 -6.341 7.824 1.00 86.44 88 VAL A C 1
ATOM 636 O O . VAL A 1 88 ? -14.871 -6.174 8.670 1.00 86.44 88 VAL A O 1
ATOM 639 N N . LEU A 1 89 ? -12.700 -6.375 8.139 1.00 84.19 89 LEU A N 1
ATOM 640 C CA . LEU A 1 89 ? -12.220 -6.225 9.519 1.00 84.19 89 LEU A CA 1
ATOM 641 C C . LEU A 1 89 ? -12.597 -4.865 10.110 1.00 84.19 89 LEU A C 1
ATOM 643 O O . LEU A 1 89 ? -13.067 -4.813 11.239 1.00 84.19 89 LEU A O 1
ATOM 647 N N . SER A 1 90 ? -12.443 -3.777 9.350 1.00 82.31 90 SER A N 1
ATOM 648 C CA . SER A 1 90 ? -12.838 -2.438 9.803 1.00 82.31 90 SER A CA 1
ATOM 649 C C . SER A 1 90 ? -14.326 -2.369 10.146 1.00 82.31 90 SER A C 1
ATOM 651 O O . SER A 1 90 ? -14.671 -1.840 11.192 1.00 82.31 90 SER A O 1
ATOM 653 N N . VAL A 1 91 ? -15.197 -2.940 9.306 1.00 83.75 91 VAL A N 1
ATOM 654 C CA . VAL A 1 91 ? -16.654 -2.965 9.535 1.00 83.75 91 VAL A CA 1
ATOM 655 C C . VAL A 1 91 ? -17.026 -3.790 10.768 1.00 83.75 91 VAL A C 1
ATOM 657 O O . VAL A 1 91 ? -17.970 -3.437 11.459 1.00 83.75 91 VAL A O 1
ATOM 660 N N . ILE A 1 92 ? -16.287 -4.864 11.056 1.00 82.31 92 ILE A N 1
ATOM 661 C CA . ILE A 1 92 ? -16.498 -5.681 12.261 1.00 82.31 92 ILE A CA 1
ATOM 662 C C . ILE A 1 92 ? -16.070 -4.931 13.533 1.00 82.31 92 ILE A C 1
ATOM 664 O O . ILE A 1 92 ? -16.624 -5.187 14.596 1.00 82.31 92 ILE A O 1
ATOM 668 N N . ILE A 1 93 ? -15.070 -4.047 13.438 1.00 77.31 93 ILE A N 1
ATOM 669 C CA . ILE A 1 93 ? -14.462 -3.369 14.594 1.00 77.31 93 ILE A CA 1
ATOM 670 C C . ILE A 1 93 ? -15.174 -2.058 14.954 1.00 77.31 93 ILE A C 1
ATOM 672 O O . ILE A 1 93 ? -15.189 -1.696 16.125 1.00 77.31 93 ILE A O 1
ATOM 676 N N . ILE A 1 94 ? -15.712 -1.316 13.980 1.00 79.62 94 ILE A N 1
ATOM 677 C CA . ILE A 1 94 ? -16.336 -0.012 14.251 1.00 79.62 94 ILE A CA 1
ATOM 678 C C . ILE A 1 94 ? -17.751 -0.162 14.819 1.00 79.62 94 ILE A C 1
ATOM 680 O O . ILE A 1 94 ? -18.584 -0.859 14.243 1.00 79.62 94 ILE A O 1
ATOM 684 N N . ASP A 1 95 ? -18.046 0.573 15.891 1.00 80.25 95 ASP A N 1
ATOM 685 C CA . ASP A 1 95 ? -19.400 0.665 16.448 1.00 80.25 95 ASP A CA 1
ATOM 686 C C . ASP A 1 95 ? -20.278 1.630 15.635 1.00 80.25 95 ASP A C 1
ATOM 688 O O . ASP A 1 95 ? -21.478 1.414 15.455 1.00 80.25 95 ASP A O 1
ATOM 692 N N . SER A 1 96 ? -19.681 2.704 15.103 1.00 83.56 96 SER A N 1
ATOM 693 C CA . SER A 1 96 ? -20.365 3.680 14.259 1.00 83.56 96 SER A CA 1
ATOM 694 C C . SER A 1 96 ? -19.481 4.192 13.119 1.00 83.56 96 SER A C 1
ATOM 696 O O . SER A 1 96 ? -18.261 4.302 13.236 1.00 83.56 96 SER A O 1
ATOM 698 N N . LEU A 1 97 ? -20.094 4.592 11.996 1.00 83.31 97 LEU A N 1
ATOM 699 C CA . LEU A 1 97 ? -19.351 5.229 10.898 1.00 83.31 97 LEU A CA 1
ATOM 700 C C . LEU A 1 97 ? -18.688 6.538 11.337 1.00 83.31 97 LEU A C 1
ATOM 702 O O . LEU A 1 97 ? -17.616 6.866 10.831 1.00 83.31 97 LEU A O 1
ATOM 706 N N . SER A 1 98 ? -19.286 7.256 12.295 1.00 84.44 98 SER A N 1
ATOM 707 C CA . SER A 1 98 ? -18.706 8.486 12.834 1.00 84.44 98 SER A CA 1
ATOM 708 C C . SER A 1 98 ? -17.338 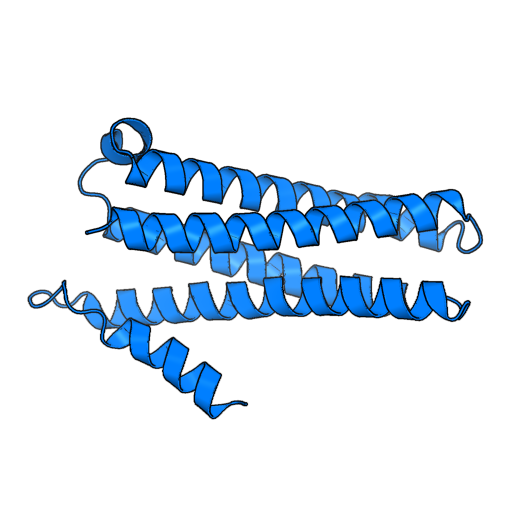8.288 13.460 1.00 84.44 98 SER A C 1
ATOM 710 O O . SER A 1 98 ? -16.517 9.205 13.397 1.00 84.44 98 SER A O 1
ATOM 712 N N . ASP A 1 99 ? -17.053 7.091 13.969 1.00 83.69 99 ASP A N 1
ATOM 713 C CA . ASP A 1 99 ? -15.781 6.794 14.618 1.00 83.69 99 ASP A CA 1
ATOM 714 C C . ASP A 1 99 ? -14.599 6.875 13.654 1.00 83.69 99 ASP A C 1
ATOM 716 O O . ASP A 1 99 ? -13.481 7.158 14.086 1.00 83.69 99 ASP A O 1
ATOM 720 N N . LEU A 1 100 ? -14.839 6.744 12.343 1.00 83.25 100 LEU A N 1
ATOM 721 C CA . LEU A 1 100 ? -13.811 6.892 11.312 1.00 83.25 100 LEU A CA 1
ATOM 722 C C . LEU A 1 100 ? -13.220 8.306 11.251 1.00 83.25 100 LEU A C 1
ATOM 724 O O . LEU A 1 100 ? -12.056 8.457 10.888 1.00 83.25 100 LEU A O 1
ATOM 728 N N . TRP A 1 101 ? -13.979 9.344 11.605 1.00 88.75 101 TRP A N 1
ATOM 729 C CA . TRP A 1 101 ? -13.492 10.729 11.563 1.00 88.75 101 TRP A CA 1
ATOM 730 C C . TRP A 1 101 ? -13.455 11.415 12.929 1.00 88.75 101 TRP A C 1
ATOM 732 O O . TRP A 1 101 ? -12.695 12.371 13.102 1.00 88.75 101 TRP A O 1
ATOM 742 N N . SER A 1 102 ? -14.234 10.942 13.904 1.00 85.94 102 SER A N 1
ATOM 743 C CA . SER A 1 102 ? -14.280 11.516 15.252 1.00 85.94 102 SER A CA 1
ATOM 744 C C . SER A 1 102 ? -13.136 11.023 16.145 1.00 85.94 102 SER A C 1
ATOM 746 O O . SER A 1 102 ? -12.669 11.777 17.003 1.00 85.94 102 SER A O 1
ATOM 748 N N . THR A 1 103 ? -12.636 9.799 15.931 1.00 88.12 103 THR A N 1
ATOM 749 C CA . THR A 1 103 ? -11.642 9.176 16.817 1.00 88.12 103 THR A CA 1
ATOM 750 C C . THR A 1 103 ? -10.211 9.257 16.266 1.00 88.12 103 THR A C 1
ATOM 752 O O . THR A 1 103 ? -9.995 9.294 15.048 1.00 88.12 103 THR A O 1
ATOM 755 N N . PRO A 1 104 ? -9.182 9.257 17.138 1.00 86.38 104 PRO A N 1
ATOM 756 C CA . PRO A 1 104 ? -7.793 9.097 16.711 1.00 86.38 104 PRO A CA 1
ATOM 757 C C . PRO A 1 104 ? -7.564 7.819 15.891 1.00 86.38 104 PRO A C 1
ATOM 759 O O . PRO A 1 104 ? -6.892 7.882 14.861 1.00 86.38 104 PRO A O 1
ATOM 762 N N . TRP A 1 105 ? -8.170 6.703 16.310 1.00 86.06 105 TRP A N 1
ATOM 763 C CA . TRP A 1 105 ? -8.099 5.413 15.619 1.00 86.06 105 TRP A CA 1
ATOM 764 C C . TRP A 1 105 ? -8.651 5.507 14.191 1.00 86.06 105 TRP A C 1
ATOM 766 O O . TRP A 1 105 ? -7.973 5.138 13.232 1.00 86.06 105 TRP A O 1
ATOM 776 N N . GLY A 1 106 ? -9.833 6.105 14.026 1.00 85.81 106 GLY A N 1
ATOM 777 C CA . GLY A 1 106 ? -10.470 6.288 12.725 1.00 85.81 106 GLY A CA 1
ATOM 778 C C . GLY A 1 106 ? -9.627 7.122 11.765 1.00 85.81 106 GLY A C 1
ATOM 779 O O . GLY A 1 106 ? -9.408 6.730 10.618 1.00 85.81 106 GLY A O 1
ATOM 780 N N . ARG A 1 107 ? -9.053 8.232 12.249 1.00 90.19 107 ARG A N 1
ATOM 781 C CA . ARG A 1 107 ? -8.172 9.085 11.434 1.00 90.19 107 ARG A CA 1
ATOM 782 C C . ARG A 1 107 ? -6.908 8.354 10.979 1.00 90.19 107 ARG A C 1
ATOM 784 O O . ARG A 1 107 ? -6.495 8.523 9.832 1.00 90.19 107 ARG A O 1
ATOM 791 N N . LEU A 1 108 ? -6.305 7.532 11.841 1.00 88.81 108 LEU A N 1
ATOM 792 C CA . LEU A 1 108 ? -5.164 6.689 11.466 1.00 88.81 108 LEU A CA 1
ATOM 793 C C . LEU A 1 108 ? -5.564 5.618 10.442 1.00 88.81 108 LEU A C 1
ATOM 795 O O . LEU A 1 108 ? -4.811 5.359 9.503 1.00 88.81 108 LEU A O 1
ATOM 799 N N . MET A 1 109 ? -6.758 5.035 10.573 1.00 86.00 109 MET A N 1
ATOM 800 C CA . MET A 1 109 ? -7.284 4.068 9.610 1.00 86.00 109 MET A CA 1
ATOM 801 C C . MET A 1 109 ? -7.494 4.720 8.237 1.00 86.00 109 MET A C 1
ATOM 803 O O . MET A 1 109 ? -7.021 4.196 7.228 1.00 86.00 109 MET A O 1
ATOM 807 N N . LEU A 1 110 ? -8.111 5.905 8.190 1.00 90.12 110 LEU A N 1
ATOM 808 C CA . LEU A 1 110 ? -8.270 6.680 6.956 1.00 90.12 110 LEU A CA 1
ATOM 809 C C . LEU A 1 110 ? -6.917 7.043 6.334 1.00 90.12 110 LEU A C 1
ATOM 811 O O . LEU A 1 110 ? -6.746 6.905 5.122 1.00 90.12 110 LEU A O 1
ATOM 815 N N . ALA A 1 111 ? -5.935 7.443 7.147 1.00 91.62 111 ALA A N 1
ATOM 816 C CA . ALA A 1 111 ? -4.581 7.704 6.667 1.00 91.62 111 ALA A CA 1
ATOM 817 C C . ALA A 1 111 ? -3.951 6.447 6.044 1.00 91.62 111 ALA A C 1
ATOM 819 O O . ALA A 1 111 ? -3.409 6.517 4.940 1.00 91.62 111 ALA A O 1
ATOM 820 N N . LYS A 1 112 ? -4.074 5.282 6.696 1.00 88.00 112 LYS A N 1
ATOM 821 C CA . LYS A 1 112 ? -3.596 3.998 6.158 1.00 88.00 112 LYS A CA 1
ATOM 822 C C . LYS A 1 112 ? -4.244 3.685 4.812 1.00 88.00 112 LYS A C 1
ATOM 824 O O . LYS A 1 112 ? -3.532 3.371 3.861 1.00 88.00 112 LYS A O 1
ATOM 829 N N . VAL A 1 113 ? -5.569 3.804 4.715 1.00 90.75 113 VAL A N 1
ATOM 830 C CA . VAL A 1 113 ? -6.316 3.566 3.469 1.00 90.75 113 VAL A CA 1
ATOM 831 C C . VAL A 1 113 ? -5.866 4.527 2.369 1.00 90.75 113 VAL A C 1
ATOM 833 O O . VAL A 1 113 ? -5.626 4.089 1.246 1.00 90.75 113 VAL A O 1
ATOM 836 N N . GLY A 1 114 ? -5.668 5.808 2.688 1.00 92.56 114 GLY A N 1
ATOM 837 C CA . GLY A 1 114 ? -5.161 6.802 1.742 1.00 92.56 114 GLY A CA 1
ATOM 838 C C . GLY A 1 114 ? -3.776 6.451 1.188 1.00 92.56 114 GLY A C 1
ATOM 839 O O . GLY A 1 114 ? -3.566 6.512 -0.023 1.00 92.56 114 GLY A O 1
ATOM 840 N N . VAL A 1 115 ? -2.843 6.013 2.041 1.00 91.69 115 VAL A N 1
ATOM 841 C CA . VAL A 1 115 ? -1.499 5.590 1.602 1.00 91.69 115 VAL A CA 1
ATOM 842 C C . VAL A 1 115 ? -1.563 4.320 0.747 1.00 91.69 115 VAL A C 1
ATOM 844 O O . VAL A 1 115 ? -0.896 4.244 -0.284 1.00 91.69 115 VAL A O 1
ATOM 847 N N . VAL A 1 116 ? -2.388 3.339 1.129 1.00 88.94 116 VAL A N 1
ATOM 848 C CA . VAL A 1 116 ? -2.606 2.107 0.348 1.00 88.94 116 VAL A CA 1
ATOM 849 C C . VAL A 1 116 ? -3.181 2.431 -1.034 1.00 88.94 116 VAL A C 1
ATOM 851 O O . VAL A 1 116 ? -2.693 1.912 -2.037 1.00 88.94 116 VAL A O 1
ATOM 854 N N . ALA A 1 117 ? -4.172 3.323 -1.108 1.00 90.06 117 ALA A N 1
ATOM 855 C CA . ALA A 1 117 ? -4.768 3.756 -2.368 1.00 90.06 117 ALA A CA 1
ATOM 856 C C . ALA A 1 117 ? -3.750 4.481 -3.261 1.00 90.06 117 ALA A C 1
ATOM 858 O O . ALA A 1 117 ? -3.637 4.165 -4.444 1.00 90.06 117 ALA A O 1
ATOM 859 N N . ALA A 1 118 ? -2.956 5.396 -2.694 1.00 91.31 118 ALA A N 1
ATOM 860 C CA . ALA A 1 118 ? -1.898 6.092 -3.423 1.00 91.31 118 ALA A CA 1
ATOM 861 C C . ALA A 1 118 ? -0.844 5.119 -3.977 1.00 91.31 118 ALA A C 1
ATOM 863 O O . ALA A 1 118 ? -0.453 5.231 -5.140 1.00 91.31 118 ALA A O 1
ATOM 864 N N . ALA A 1 119 ? -0.429 4.127 -3.182 1.00 88.75 119 ALA A N 1
ATOM 865 C CA . ALA A 1 119 ? 0.486 3.080 -3.629 1.00 88.75 119 ALA A CA 1
ATOM 866 C C . ALA A 1 119 ? -0.129 2.211 -4.741 1.00 88.75 119 ALA A C 1
ATOM 868 O O . ALA A 1 119 ? 0.557 1.869 -5.700 1.00 88.75 119 ALA A O 1
ATOM 869 N N . GLY A 1 120 ? -1.426 1.898 -4.657 1.00 87.69 120 GLY A N 1
ATOM 870 C CA . GLY A 1 120 ? -2.151 1.174 -5.703 1.00 87.69 120 GLY A CA 1
ATOM 871 C C . GLY A 1 120 ? -2.214 1.937 -7.028 1.00 87.69 120 GLY A C 1
ATOM 872 O O . GLY A 1 120 ? -1.945 1.361 -8.081 1.00 87.69 120 GLY A O 1
ATOM 873 N N . VAL A 1 121 ? -2.505 3.242 -6.982 1.00 90.62 121 VAL A N 1
ATOM 874 C CA . VAL A 1 121 ? -2.508 4.117 -8.168 1.00 90.62 121 VAL A CA 1
ATOM 875 C C . VAL A 1 121 ? -1.111 4.217 -8.778 1.00 90.62 121 VAL A C 1
ATOM 877 O O . VAL A 1 121 ? -0.968 4.080 -9.993 1.00 90.62 121 VAL A O 1
ATOM 880 N N . ALA A 1 122 ? -0.077 4.399 -7.953 1.00 87.94 122 ALA A N 1
ATOM 881 C CA . ALA A 1 122 ? 1.309 4.409 -8.414 1.00 87.94 122 ALA A CA 1
ATOM 882 C C . ALA A 1 122 ? 1.686 3.082 -9.096 1.00 87.94 122 ALA A C 1
ATOM 884 O O . ALA A 1 122 ? 2.212 3.097 -10.209 1.00 87.94 122 ALA A O 1
ATOM 885 N N . GLY A 1 123 ? 1.318 1.945 -8.498 1.00 86.56 123 GLY A N 1
ATOM 886 C CA . GLY A 1 123 ? 1.574 0.620 -9.063 1.00 86.56 123 GLY A CA 1
ATOM 887 C C . GLY A 1 123 ? 0.853 0.392 -10.388 1.00 86.56 123 GLY A C 1
ATOM 888 O O . GLY A 1 123 ? 1.445 -0.124 -11.340 1.00 86.56 123 GLY A O 1
ATOM 889 N N . ALA A 1 124 ? -0.404 0.829 -10.487 1.00 87.75 124 ALA A N 1
ATOM 890 C CA . ALA A 1 124 ? -1.183 0.758 -11.718 1.00 87.75 124 ALA A CA 1
ATOM 891 C C . ALA A 1 124 ? -0.577 1.633 -12.826 1.00 87.75 124 ALA A C 1
ATOM 893 O O . ALA A 1 124 ? -0.461 1.180 -13.967 1.00 87.75 124 ALA A O 1
ATOM 894 N N . TYR A 1 125 ? -0.132 2.849 -12.493 1.00 88.62 125 TYR A N 1
ATOM 895 C CA . TYR A 1 125 ? 0.560 3.741 -13.425 1.00 88.62 125 TYR A CA 1
ATOM 896 C C . TYR A 1 125 ? 1.890 3.141 -13.897 1.00 88.62 125 TYR A C 1
ATOM 898 O O . TYR A 1 125 ? 2.164 3.089 -15.096 1.00 88.62 125 TYR A O 1
ATOM 906 N N . ASN A 1 126 ? 2.687 2.604 -12.972 1.00 86.81 126 ASN A N 1
ATOM 907 C CA . ASN A 1 126 ? 3.947 1.941 -13.289 1.00 86.81 126 ASN A CA 1
ATOM 908 C C . ASN A 1 126 ? 3.725 0.772 -14.258 1.00 86.81 126 ASN A C 1
ATOM 910 O O . ASN A 1 126 ? 4.435 0.655 -15.256 1.00 86.81 126 ASN A O 1
ATOM 914 N N . HIS A 1 127 ? 2.707 -0.054 -14.006 1.00 85.50 127 HIS A N 1
ATOM 915 C CA . HIS A 1 127 ? 2.389 -1.203 -14.849 1.00 85.50 127 HIS A CA 1
ATOM 916 C C . HIS A 1 127 ? 1.824 -0.824 -16.222 1.00 85.50 127 HIS A C 1
ATOM 918 O O . HIS A 1 127 ? 2.199 -1.427 -17.223 1.00 85.50 127 HIS A O 1
ATOM 924 N N . SER A 1 128 ? 0.936 0.169 -16.276 1.00 85.69 128 SER A N 1
ATOM 925 C CA . SER A 1 128 ? 0.163 0.486 -17.486 1.00 85.69 128 SER A CA 1
ATOM 926 C C . SER A 1 128 ? 0.847 1.512 -18.388 1.00 85.69 128 SER A C 1
ATOM 928 O O . SER A 1 128 ? 0.528 1.589 -19.569 1.00 85.69 128 SER A O 1
ATOM 930 N N . VAL A 1 129 ? 1.771 2.309 -17.841 1.00 87.88 129 VAL A N 1
ATOM 931 C CA . VAL A 1 129 ? 2.409 3.428 -18.548 1.00 87.88 129 VAL A CA 1
ATOM 932 C C . VAL A 1 129 ? 3.922 3.245 -18.626 1.00 87.88 129 VAL A C 1
ATOM 934 O O . VAL A 1 129 ? 4.464 3.159 -19.727 1.00 87.88 129 VAL A O 1
ATOM 937 N N . LEU A 1 130 ? 4.616 3.133 -17.486 1.00 84.81 130 LEU A N 1
ATOM 938 C CA . LEU A 1 130 ? 6.087 3.094 -17.481 1.00 84.81 130 LEU A CA 1
ATOM 939 C C . LEU A 1 130 ? 6.645 1.798 -18.070 1.00 84.81 130 LEU A C 1
ATOM 941 O O . LEU A 1 130 ? 7.574 1.844 -18.871 1.00 84.81 130 LEU A O 1
ATOM 945 N N . ILE A 1 131 ? 6.080 0.644 -17.708 1.00 84.38 131 ILE A N 1
ATOM 946 C CA . ILE A 1 131 ? 6.545 -0.650 -18.220 1.00 84.38 131 ILE A CA 1
ATOM 947 C C . ILE A 1 131 ? 6.428 -0.729 -19.757 1.00 84.38 131 ILE A C 1
ATOM 949 O O . ILE A 1 131 ? 7.429 -1.073 -20.387 1.00 84.38 131 ILE A O 1
ATOM 953 N N . PRO A 1 132 ? 5.284 -0.399 -20.396 1.00 85.56 132 PRO A N 1
ATOM 954 C CA . PRO A 1 132 ? 5.187 -0.378 -21.856 1.00 85.56 132 PRO A CA 1
ATOM 955 C C . PRO A 1 132 ? 6.187 0.570 -22.526 1.00 85.56 132 PRO A C 1
ATOM 957 O O . PRO A 1 132 ? 6.787 0.200 -23.532 1.00 85.56 132 PRO A O 1
ATOM 960 N N . GLN A 1 133 ? 6.420 1.757 -21.954 1.00 86.81 133 GLN A N 1
ATOM 961 C CA . GLN A 1 133 ? 7.405 2.708 -22.483 1.00 86.81 133 GLN A CA 1
ATOM 962 C C . GLN A 1 133 ? 8.835 2.163 -22.388 1.00 86.81 133 GLN A C 1
ATOM 964 O O . GLN A 1 133 ? 9.585 2.250 -23.355 1.00 86.81 133 GLN A O 1
ATOM 969 N N . MET A 1 134 ? 9.193 1.516 -21.276 1.00 81.75 134 MET A N 1
ATOM 970 C CA . MET A 1 134 ? 10.494 0.854 -21.122 1.00 81.75 134 MET A CA 1
ATOM 971 C C . MET A 1 134 ? 10.671 -0.346 -22.061 1.00 81.75 134 MET A C 1
ATOM 973 O O . MET A 1 134 ? 11.792 -0.658 -22.445 1.00 81.75 134 MET A O 1
ATOM 977 N N . LEU A 1 135 ? 9.592 -1.045 -22.428 1.00 83.00 135 LEU A N 1
ATOM 978 C CA . LEU A 1 135 ? 9.656 -2.110 -23.435 1.00 83.00 135 LEU A CA 1
ATOM 979 C C . LEU A 1 135 ? 9.856 -1.547 -24.849 1.00 83.00 135 LEU A C 1
ATOM 981 O O . LEU A 1 135 ? 10.535 -2.181 -25.653 1.00 83.00 135 LEU A O 1
ATOM 985 N N . ALA A 1 136 ? 9.284 -0.376 -25.143 1.00 85.94 136 ALA A N 1
ATOM 986 C CA . ALA A 1 136 ? 9.444 0.310 -26.423 1.00 85.94 136 ALA A CA 1
ATOM 987 C C . ALA A 1 136 ? 10.819 0.992 -26.571 1.00 85.94 136 ALA A C 1
ATOM 989 O O . ALA A 1 136 ? 11.365 1.014 -27.672 1.00 85.94 136 ALA A O 1
ATOM 990 N N . ALA A 1 137 ? 11.388 1.506 -25.476 1.00 84.44 137 ALA A N 1
ATOM 991 C CA . ALA A 1 137 ? 12.700 2.154 -25.430 1.00 84.44 137 ALA A CA 1
ATOM 992 C C . ALA A 1 137 ? 13.561 1.611 -24.261 1.00 84.44 137 ALA A C 1
ATOM 994 O O . ALA A 1 137 ? 13.698 2.272 -23.230 1.00 84.44 137 ALA A O 1
ATOM 995 N N . PRO A 1 138 ? 14.153 0.405 -24.395 1.00 75.25 138 PRO A N 1
ATOM 996 C CA . PRO A 1 138 ? 14.863 -0.272 -23.299 1.00 75.25 138 PRO A CA 1
ATOM 997 C C . PRO A 1 138 ? 16.134 0.433 -22.821 1.00 75.25 138 PRO A C 1
ATOM 999 O O . PRO A 1 138 ? 16.513 0.285 -21.658 1.00 75.25 138 PRO A O 1
ATOM 1002 N N . ASP A 1 139 ? 16.781 1.178 -23.718 1.00 80.06 139 ASP A N 1
ATOM 1003 C CA . ASP A 1 139 ? 18.060 1.847 -23.468 1.00 80.06 139 ASP A CA 1
ATOM 1004 C C . ASP A 1 139 ? 17.893 3.304 -23.007 1.00 80.06 139 ASP A C 1
ATOM 1006 O O . ASP A 1 139 ? 18.885 4.012 -22.850 1.00 80.06 139 ASP A O 1
ATOM 1010 N N . ASP A 1 140 ? 16.656 3.760 -22.770 1.00 82.50 140 ASP A N 1
ATOM 1011 C CA . ASP A 1 140 ? 16.376 5.107 -22.273 1.00 82.50 140 ASP A CA 1
ATOM 1012 C C . ASP A 1 140 ? 16.740 5.221 -20.771 1.00 82.50 140 ASP A C 1
ATOM 1014 O O . ASP A 1 140 ? 16.079 4.622 -19.901 1.00 82.50 140 ASP A O 1
ATOM 1018 N N . PRO A 1 141 ? 17.800 5.980 -20.424 1.00 78.62 141 PRO A N 1
ATOM 1019 C CA . PRO A 1 141 ? 18.249 6.103 -19.045 1.00 78.62 141 PRO A CA 1
ATOM 1020 C C . PRO A 1 141 ? 17.251 6.880 -18.177 1.00 78.62 141 PRO A C 1
ATOM 1022 O O . PRO A 1 141 ? 17.135 6.573 -16.983 1.00 78.62 141 PRO A O 1
ATOM 1025 N N . ASP A 1 142 ? 16.494 7.818 -18.749 1.00 86.56 142 ASP A N 1
ATOM 1026 C CA . ASP A 1 142 ? 15.541 8.647 -18.017 1.00 86.56 142 ASP A CA 1
ATOM 1027 C C . ASP A 1 142 ? 14.351 7.801 -17.565 1.00 86.56 142 ASP A C 1
ATOM 1029 O O . ASP A 1 142 ? 14.019 7.806 -16.374 1.00 86.56 142 ASP A O 1
ATOM 1033 N N . LEU A 1 143 ? 13.791 6.966 -18.449 1.00 82.75 1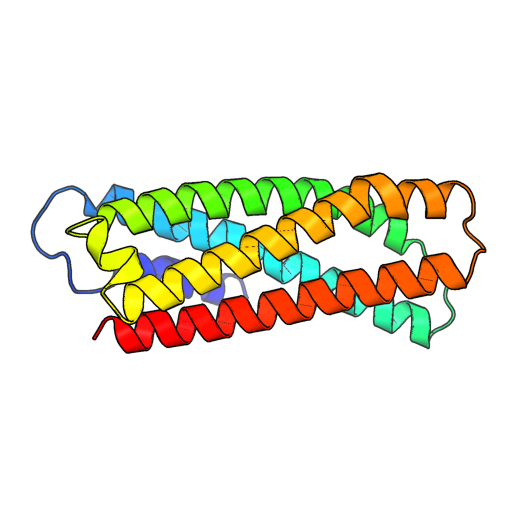43 LEU A N 1
ATOM 1034 C CA . LEU A 1 143 ? 12.716 6.027 -18.098 1.00 82.75 143 LEU A CA 1
ATOM 1035 C C . LEU A 1 143 ? 13.138 5.052 -16.991 1.00 82.75 143 LEU A C 1
ATOM 1037 O O . LEU A 1 143 ? 12.390 4.817 -16.035 1.00 82.75 143 LEU A O 1
ATOM 1041 N N . SER A 1 144 ? 14.366 4.531 -17.066 1.00 80.25 144 SER A N 1
ATOM 1042 C CA . SER A 1 144 ? 14.907 3.640 -16.034 1.00 80.25 144 SER A CA 1
ATOM 1043 C C . SER A 1 144 ? 15.023 4.330 -14.665 1.00 80.25 144 SER A C 1
ATOM 1045 O O . SER A 1 144 ? 14.791 3.708 -13.619 1.00 80.25 144 SER A O 1
ATOM 1047 N N . SER A 1 145 ? 15.351 5.627 -14.659 1.00 83.69 145 SER A N 1
ATOM 1048 C CA . SER A 1 145 ? 15.481 6.436 -13.448 1.00 83.69 145 SER A CA 1
ATOM 1049 C C . SER A 1 145 ? 14.116 6.745 -12.823 1.00 83.69 145 SER A C 1
ATOM 1051 O O . SER A 1 145 ? 13.948 6.583 -11.609 1.00 83.69 145 SER A O 1
ATOM 1053 N N . VAL A 1 146 ? 13.123 7.089 -13.653 1.00 87.00 146 VAL A N 1
ATOM 1054 C CA . VAL A 1 146 ? 11.738 7.354 -13.243 1.00 87.00 146 VAL A CA 1
ATOM 1055 C C . VAL A 1 146 ? 11.125 6.100 -12.632 1.00 87.00 146 VAL A C 1
ATOM 1057 O O . VAL A 1 146 ? 10.601 6.161 -11.519 1.00 87.00 146 VAL A O 1
ATOM 1060 N N . PHE A 1 147 ? 11.273 4.946 -13.288 1.00 84.25 147 PHE A N 1
ATOM 1061 C CA . PHE A 1 147 ? 10.776 3.669 -12.776 1.00 84.25 147 PHE A CA 1
ATOM 1062 C C . PHE A 1 147 ? 11.397 3.309 -11.419 1.00 84.25 147 PHE A C 1
ATOM 1064 O O . PHE A 1 147 ? 10.687 2.973 -10.470 1.00 84.25 147 PHE A O 1
ATOM 1071 N N . ARG A 1 148 ? 12.721 3.451 -11.271 1.00 83.88 148 ARG A N 1
ATOM 1072 C CA . ARG A 1 148 ? 13.405 3.211 -9.988 1.00 83.88 148 ARG A CA 1
ATOM 1073 C C . ARG A 1 148 ? 12.901 4.129 -8.878 1.00 83.88 148 ARG A C 1
ATOM 1075 O O . ARG A 1 148 ? 12.720 3.671 -7.747 1.00 83.88 148 ARG A O 1
ATOM 1082 N N . ARG A 1 149 ? 12.707 5.417 -9.177 1.00 87.44 149 ARG A N 1
ATOM 1083 C CA . ARG A 1 149 ? 12.190 6.394 -8.213 1.00 87.44 149 ARG A CA 1
ATOM 1084 C C . ARG A 1 149 ? 10.765 6.039 -7.802 1.00 87.44 149 ARG A C 1
ATOM 1086 O O . ARG A 1 149 ? 10.489 6.029 -6.608 1.00 87.44 149 ARG A O 1
ATOM 1093 N N . ALA A 1 150 ? 9.907 5.687 -8.755 1.00 87.06 150 ALA A N 1
ATOM 1094 C CA . ALA A 1 150 ? 8.529 5.286 -8.493 1.00 87.06 150 ALA A CA 1
ATOM 1095 C C . ALA A 1 150 ? 8.456 4.046 -7.586 1.00 87.06 150 ALA A C 1
ATOM 1097 O O . ALA A 1 150 ? 7.828 4.097 -6.533 1.00 87.06 150 ALA A O 1
ATOM 1098 N N . VAL A 1 151 ? 9.199 2.983 -7.908 1.00 85.19 151 VAL A N 1
ATOM 1099 C CA . VAL A 1 151 ? 9.256 1.761 -7.081 1.00 85.19 151 VAL A CA 1
ATOM 1100 C C . VAL A 1 151 ? 9.845 2.038 -5.688 1.00 85.19 151 VAL A C 1
ATOM 1102 O O . VAL A 1 151 ? 9.417 1.460 -4.692 1.00 85.19 151 VAL A O 1
ATOM 1105 N N . THR A 1 152 ? 10.806 2.962 -5.579 1.00 87.06 152 THR A N 1
ATOM 1106 C CA . THR A 1 152 ? 11.350 3.379 -4.274 1.00 87.06 152 THR A CA 1
ATOM 1107 C C . THR A 1 152 ? 10.304 4.135 -3.447 1.00 87.06 152 THR A C 1
ATOM 1109 O O . THR A 1 152 ? 10.192 3.888 -2.249 1.00 87.06 152 THR A O 1
ATOM 1112 N N . LEU A 1 153 ? 9.513 5.017 -4.069 1.00 88.50 153 LEU A N 1
ATOM 1113 C CA . LEU A 1 153 ? 8.413 5.725 -3.404 1.00 88.50 153 LEU A CA 1
ATOM 1114 C C . LEU A 1 153 ? 7.324 4.761 -2.922 1.00 88.50 153 LEU A C 1
ATOM 1116 O O . LEU A 1 153 ? 6.844 4.911 -1.801 1.00 88.50 153 LEU A O 1
ATOM 1120 N N . GLU A 1 154 ? 6.989 3.736 -3.706 1.00 87.12 154 GLU A N 1
ATOM 1121 C CA . GLU A 1 154 ? 6.090 2.665 -3.258 1.00 87.12 154 GLU A CA 1
ATOM 1122 C C . GLU A 1 154 ? 6.659 1.929 -2.033 1.00 87.12 154 GLU A C 1
ATOM 1124 O O . GLU A 1 154 ? 5.938 1.661 -1.073 1.00 87.12 154 GLU A O 1
ATOM 1129 N N . GLY A 1 155 ? 7.968 1.648 -2.016 1.00 86.06 155 GLY A N 1
ATOM 1130 C CA . GLY A 1 155 ? 8.644 1.058 -0.855 1.00 86.06 155 GLY A CA 1
ATOM 1131 C C . GLY A 1 155 ? 8.586 1.945 0.398 1.00 86.06 155 GLY A C 1
ATOM 1132 O O . GLY A 1 155 ? 8.390 1.442 1.504 1.00 86.06 155 GLY A O 1
ATOM 1133 N N . VAL A 1 156 ? 8.694 3.267 0.242 1.00 89.81 156 VAL A N 1
ATOM 1134 C CA . VAL A 1 156 ? 8.508 4.228 1.346 1.00 89.81 156 VAL A CA 1
ATOM 1135 C C . VAL A 1 156 ? 7.059 4.225 1.835 1.00 89.81 156 VAL A C 1
ATOM 1137 O O . VAL A 1 156 ? 6.826 4.200 3.045 1.00 89.81 156 VAL A O 1
ATOM 1140 N N . ALA A 1 157 ? 6.086 4.185 0.920 1.00 89.56 157 ALA A N 1
ATOM 1141 C CA . ALA A 1 157 ? 4.671 4.073 1.267 1.00 89.56 157 ALA A CA 1
ATOM 1142 C C . ALA A 1 157 ? 4.386 2.794 2.073 1.00 89.56 157 ALA A C 1
ATOM 1144 O O . ALA A 1 157 ? 3.654 2.844 3.059 1.00 89.56 157 ALA A O 1
ATOM 1145 N N . MET A 1 158 ? 5.032 1.672 1.734 1.00 88.00 158 MET A N 1
ATOM 1146 C CA . MET A 1 158 ? 4.966 0.439 2.527 1.00 88.00 158 MET A CA 1
ATOM 1147 C C . MET A 1 158 ? 5.468 0.644 3.961 1.00 88.00 158 MET A C 1
ATOM 1149 O O . MET A 1 158 ? 4.804 0.241 4.915 1.00 88.00 158 MET A O 1
ATOM 1153 N N . GLY A 1 159 ? 6.616 1.306 4.129 1.00 87.06 159 GLY A N 1
ATOM 1154 C CA . GLY A 1 159 ? 7.140 1.650 5.452 1.00 87.06 159 GLY A CA 1
ATOM 1155 C C . GLY A 1 159 ? 6.160 2.509 6.256 1.00 87.06 159 GLY A C 1
ATOM 1156 O O . GLY A 1 159 ? 5.898 2.218 7.423 1.00 87.06 159 GLY A O 1
ATOM 1157 N N . ALA A 1 160 ? 5.548 3.508 5.616 1.00 89.88 160 ALA A N 1
ATOM 1158 C CA . ALA A 1 160 ? 4.520 4.339 6.237 1.00 89.88 160 ALA A CA 1
ATOM 1159 C C . ALA A 1 160 ? 3.291 3.518 6.664 1.00 89.88 160 ALA A C 1
ATOM 1161 O O . ALA A 1 160 ? 2.816 3.680 7.783 1.00 89.88 160 ALA A O 1
ATOM 1162 N N . ILE A 1 161 ? 2.811 2.591 5.827 1.00 88.81 161 ILE A N 1
ATOM 1163 C CA . ILE A 1 161 ? 1.688 1.695 6.158 1.00 88.81 161 ILE A CA 1
ATOM 1164 C C . ILE A 1 161 ? 1.998 0.849 7.397 1.00 88.81 161 ILE A C 1
ATOM 1166 O O . ILE A 1 161 ? 1.133 0.698 8.263 1.00 88.81 161 ILE A O 1
ATOM 1170 N N . VAL A 1 162 ? 3.215 0.310 7.505 1.00 87.38 162 VAL A N 1
ATOM 1171 C CA . VAL A 1 162 ? 3.643 -0.477 8.673 1.00 87.38 162 VAL A CA 1
ATOM 1172 C C . VAL A 1 162 ? 3.664 0.389 9.932 1.00 87.38 162 VAL A C 1
ATOM 1174 O O . VAL A 1 162 ? 3.111 -0.017 10.951 1.00 87.38 162 VAL A O 1
ATOM 1177 N N . ILE A 1 163 ? 4.221 1.601 9.852 1.00 88.69 163 ILE A N 1
ATOM 1178 C CA . ILE A 1 163 ? 4.254 2.547 10.977 1.00 88.69 163 ILE A CA 1
ATOM 1179 C C . ILE A 1 163 ? 2.833 2.919 11.414 1.00 88.69 163 ILE A C 1
ATOM 1181 O O . ILE A 1 163 ? 2.513 2.812 12.593 1.00 88.69 163 ILE A O 1
ATOM 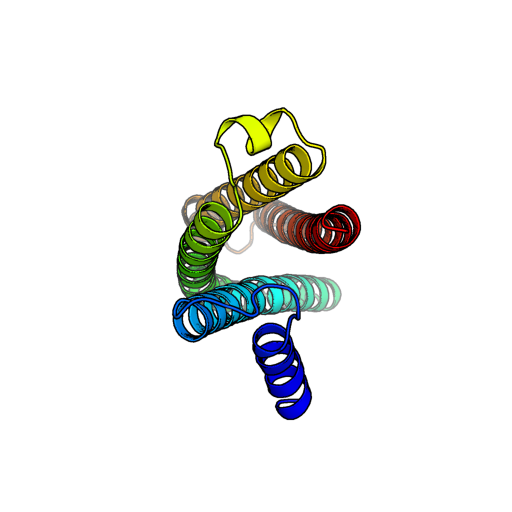1185 N N . ILE A 1 164 ? 1.955 3.289 10.476 1.00 87.69 164 ILE A N 1
ATOM 1186 C CA . ILE A 1 164 ? 0.556 3.621 10.783 1.00 87.69 164 ILE A CA 1
ATOM 1187 C C . ILE A 1 164 ? -0.158 2.416 11.404 1.00 87.69 164 ILE A C 1
ATOM 1189 O O . ILE A 1 164 ? -0.931 2.580 12.340 1.00 87.69 164 ILE A O 1
ATOM 1193 N N . THR A 1 165 ? 0.125 1.197 10.935 1.00 84.38 165 THR A N 1
ATOM 1194 C CA . THR A 1 165 ? -0.443 -0.027 11.521 1.00 84.38 165 THR A CA 1
ATOM 1195 C C . THR A 1 165 ? 0.023 -0.232 12.963 1.00 84.38 165 THR A C 1
ATOM 1197 O O . THR A 1 165 ? -0.797 -0.558 13.814 1.00 84.38 165 THR A O 1
ATOM 1200 N N . ALA A 1 166 ? 1.301 0.004 13.267 1.00 82.69 166 ALA A N 1
ATOM 1201 C CA . ALA A 1 166 ? 1.806 -0.068 14.637 1.00 82.69 166 ALA A CA 1
ATOM 1202 C C . ALA A 1 166 ? 1.146 0.984 15.548 1.00 82.69 166 ALA A C 1
ATOM 1204 O O . ALA A 1 166 ? 0.761 0.675 16.673 1.00 82.69 166 ALA A O 1
ATOM 1205 N N . LEU A 1 167 ? 0.954 2.207 15.041 1.00 85.31 167 LEU A N 1
ATOM 1206 C CA . LEU A 1 167 ? 0.257 3.276 15.761 1.00 85.31 167 LEU A CA 1
ATOM 1207 C C . LEU A 1 167 ? -1.229 2.961 15.978 1.00 85.31 167 LEU A C 1
ATOM 1209 O O . LEU A 1 167 ? -1.753 3.259 17.044 1.00 85.31 167 LEU A O 1
ATOM 1213 N N . LEU A 1 168 ? -1.893 2.327 15.004 1.00 81.19 168 LEU A N 1
ATOM 1214 C CA . LEU A 1 168 ? -3.278 1.869 15.136 1.00 81.19 168 LEU A CA 1
ATOM 1215 C C . LEU A 1 168 ? -3.430 0.888 16.297 1.00 81.19 168 LEU A C 1
ATOM 1217 O O . LEU A 1 168 ? -4.315 1.081 17.126 1.00 81.19 168 LEU A O 1
ATOM 1221 N N . VAL A 1 169 ? -2.541 -0.108 16.382 1.00 78.62 169 VAL A N 1
ATOM 1222 C CA . VAL A 1 169 ? -2.525 -1.085 17.483 1.00 78.62 169 VAL A CA 1
ATOM 1223 C C . VAL A 1 169 ? -2.299 -0.384 18.823 1.00 78.62 169 VAL A C 1
ATOM 1225 O O . VAL A 1 169 ? -3.011 -0.660 19.779 1.00 78.62 169 VAL A O 1
ATOM 1228 N N . ALA A 1 170 ? -1.372 0.575 18.880 1.00 77.69 170 ALA A N 1
ATOM 1229 C CA . ALA A 1 170 ? -1.109 1.354 20.091 1.00 77.69 170 ALA A CA 1
ATOM 1230 C C . ALA A 1 170 ? -2.253 2.313 20.480 1.00 77.69 170 ALA A C 1
ATOM 1232 O O . ALA A 1 170 ? -2.312 2.749 21.621 1.00 77.69 170 ALA A O 1
ATOM 1233 N N . SER A 1 171 ? -3.130 2.680 19.540 1.00 75.38 171 SER A N 1
ATOM 1234 C CA . SER A 1 171 ? -4.284 3.562 19.781 1.00 75.38 171 SER A CA 1
ATOM 1235 C C . SER A 1 171 ? -5.586 2.818 20.078 1.00 75.38 171 SER A C 1
ATOM 1237 O O . SER A 1 171 ? -6.584 3.453 20.402 1.00 75.38 171 SER A O 1
ATOM 1239 N N . ALA A 1 172 ? -5.588 1.493 19.911 1.00 67.25 172 ALA A N 1
ATOM 1240 C CA . ALA A 1 172 ? -6.738 0.629 20.164 1.00 67.25 172 ALA A CA 1
ATOM 1241 C C . ALA A 1 172 ? -6.843 0.192 21.642 1.00 67.25 172 ALA A C 1
ATOM 1243 O O . ALA A 1 172 ? -7.707 -0.618 21.970 1.00 67.25 172 ALA A O 1
ATOM 1244 N N . SER A 1 173 ? -5.955 0.705 22.504 1.00 51.47 173 SER A N 1
ATOM 1245 C CA . SER A 1 173 ? -5.859 0.441 23.947 1.00 51.47 173 SER A CA 1
ATOM 1246 C C . SER A 1 173 ? -6.501 1.526 24.800 1.00 51.47 173 SER A C 1
ATOM 1248 O O . SER A 1 173 ? -6.209 2.710 24.508 1.00 51.47 173 SER A O 1
#